Protein AF-A0A7K3SBK7-F1 (afdb_monomer)

Foldseek 3Di:
DDDDDDDDDDDDPDPCSVVVVVVVCVVCVVVVHDDDDDDDDDD

Organism: NCBI:txid66428

Radius of gyration: 11.97 Å; Cα contacts (8 Å, |Δi|>4): 11; chains: 1; bounding box: 30×22×31 Å

pLDDT: mean 78.0, std 11.5, range [53.44, 93.56]

Sequence (43 aa):
MSQLRTVQVLGGGSAGSSAHVGSLAAGLVARGVQVTVCAPAAV

Solvent-accessible surface area (backbone atoms only — not comparable to full-atom values): 3148 Å² total; per-residue (Å²): 133,87,82,85,87,84,83,84,84,89,62,90,87,49,90,58,51,62,57,52,51,49,54,51,48,53,57,39,44,76,70,74,44,91,79,84,90,84,77,83,78,88,128

Mean predicted aligned error: 7.21 Å

Secondary structure (DSSP, 8-state):
-PPP--------S-TTHHHHHHHHHHHHHHTT------PPPP-

Structure (mmCIF, N/CA/C/O backbone):
data_AF-A0A7K3SBK7-F1
#
_entry.id   AF-A0A7K3SBK7-F1
#
loop_
_atom_site.group_PDB
_atom_site.id
_atom_site.type_symbol
_atom_site.label_atom_id
_atom_site.label_alt_id
_atom_site.label_comp_id
_atom_site.label_asym_id
_atom_site.label_entity_id
_atom_site.label_seq_id
_atom_site.pdbx_PDB_ins_code
_atom_site.Cartn_x
_atom_site.Cartn_y
_atom_site.Cartn_z
_atom_site.occupancy
_atom_site.B_iso_or_equiv
_atom_site.auth_seq_id
_atom_site.auth_comp_id
_atom_site.auth_asym_id
_atom_site.auth_atom_id
_atom_site.pdbx_PDB_model_num
ATOM 1 N N . MET A 1 1 ? -15.554 17.308 7.778 1.00 60.72 1 MET A N 1
ATOM 2 C CA . MET A 1 1 ? -14.471 17.321 6.771 1.00 60.72 1 MET A CA 1
ATOM 3 C C . MET A 1 1 ? -13.481 16.219 7.129 1.00 60.72 1 MET A C 1
ATOM 5 O O . MET A 1 1 ? -12.787 16.365 8.127 1.00 60.72 1 MET A O 1
ATOM 9 N N . SER A 1 2 ? -13.469 15.091 6.416 1.00 74.81 2 SER A N 1
ATOM 10 C CA . SER A 1 2 ? -12.492 14.020 6.680 1.00 74.81 2 SER A CA 1
ATOM 11 C C . SER A 1 2 ? -11.151 14.393 6.039 1.00 74.81 2 SER A C 1
ATOM 13 O O . SER A 1 2 ? -11.124 14.716 4.854 1.00 74.81 2 SER A O 1
ATOM 15 N N . GLN A 1 3 ? -10.059 14.416 6.811 1.00 82.44 3 GLN A N 1
ATOM 16 C CA . GLN A 1 3 ? -8.723 14.724 6.286 1.00 82.44 3 GLN A CA 1
ATOM 17 C C . GLN A 1 3 ? -8.136 13.509 5.565 1.00 82.44 3 GLN A C 1
ATOM 19 O O . GLN A 1 3 ? -7.998 12.436 6.154 1.00 82.44 3 GLN A O 1
ATOM 24 N N . LEU A 1 4 ? -7.729 13.703 4.313 1.00 80.06 4 LEU A N 1
ATOM 25 C CA . LEU A 1 4 ? -6.948 12.724 3.564 1.00 80.06 4 LEU A CA 1
ATOM 26 C C . LEU A 1 4 ? -5.492 12.768 4.035 1.00 80.06 4 LEU A C 1
ATOM 28 O O . LEU A 1 4 ? -4.876 13.831 4.074 1.00 80.06 4 LEU A O 1
ATOM 32 N N . ARG A 1 5 ? -4.945 11.606 4.394 1.00 80.19 5 ARG A N 1
ATOM 33 C CA . ARG A 1 5 ? -3.544 11.451 4.802 1.00 80.19 5 ARG A CA 1
ATOM 34 C C . ARG A 1 5 ? -2.791 10.779 3.662 1.00 80.19 5 ARG A C 1
ATOM 36 O O . ARG A 1 5 ? -3.013 9.601 3.399 1.00 80.19 5 ARG A O 1
ATOM 43 N N . THR A 1 6 ? -1.936 11.530 2.977 1.00 82.12 6 THR A N 1
ATOM 44 C CA . THR A 1 6 ? -1.101 11.029 1.881 1.00 82.12 6 THR A CA 1
ATOM 45 C C . THR A 1 6 ? 0.335 10.837 2.355 1.00 82.12 6 THR A C 1
ATOM 47 O O . THR A 1 6 ? 0.845 11.606 3.169 1.00 82.12 6 THR A O 1
ATOM 50 N N . VAL A 1 7 ? 0.990 9.787 1.861 1.00 81.81 7 VAL A N 1
ATOM 51 C CA . VAL A 1 7 ? 2.403 9.506 2.137 1.00 81.81 7 VAL A CA 1
ATOM 52 C C . VAL A 1 7 ? 3.106 9.334 0.802 1.00 81.81 7 VAL A C 1
ATOM 54 O O . VAL A 1 7 ? 2.806 8.406 0.056 1.00 81.81 7 VAL A O 1
ATOM 57 N N . GLN A 1 8 ? 4.030 10.242 0.499 1.00 81.94 8 GLN A N 1
ATOM 58 C CA . GLN A 1 8 ? 4.881 10.140 -0.678 1.00 81.94 8 GLN A CA 1
ATOM 59 C C . GLN A 1 8 ? 6.164 9.408 -0.293 1.00 81.94 8 GLN A C 1
ATOM 61 O O . GLN A 1 8 ? 6.957 9.906 0.505 1.00 81.94 8 GLN A O 1
ATOM 66 N N . VAL A 1 9 ? 6.375 8.227 -0.868 1.00 78.69 9 VAL A N 1
ATOM 67 C CA . VAL A 1 9 ? 7.632 7.495 -0.705 1.00 78.69 9 VAL A CA 1
ATOM 68 C C . VAL A 1 9 ? 8.605 7.993 -1.766 1.00 78.69 9 VAL A C 1
ATOM 70 O O . VAL A 1 9 ? 8.440 7.713 -2.949 1.00 78.69 9 VAL A O 1
ATOM 73 N N . LEU A 1 10 ? 9.610 8.758 -1.345 1.00 75.69 10 LEU A N 1
ATOM 74 C CA . LEU A 1 10 ? 10.694 9.190 -2.218 1.00 75.69 10 LEU A CA 1
ATOM 75 C C . LEU A 1 10 ? 11.824 8.157 -2.147 1.00 75.69 10 LEU A C 1
ATOM 77 O O . LEU A 1 10 ? 12.518 8.059 -1.139 1.00 75.69 10 LEU A O 1
ATOM 81 N N . GLY A 1 11 ? 11.990 7.374 -3.210 1.00 69.19 11 GLY A N 1
ATOM 82 C CA . GLY A 1 11 ? 13.101 6.439 -3.371 1.00 69.19 11 GLY A CA 1
ATOM 83 C C . GLY A 1 11 ? 13.806 6.702 -4.695 1.00 69.19 11 GLY A C 1
ATOM 84 O O . GLY A 1 11 ? 13.155 6.745 -5.735 1.00 69.19 11 GLY A O 1
ATOM 85 N N . GLY A 1 12 ? 15.127 6.883 -4.667 1.00 63.41 12 GLY A N 1
ATOM 86 C CA . GLY A 1 12 ? 15.946 7.056 -5.867 1.00 63.41 12 GLY A CA 1
ATOM 87 C C . GLY A 1 12 ? 15.958 5.789 -6.727 1.00 63.41 12 GLY A C 1
ATOM 88 O O . GLY A 1 12 ? 16.825 4.936 -6.567 1.00 63.41 12 GLY A O 1
ATOM 89 N N . GLY A 1 13 ? 14.961 5.636 -7.599 1.00 60.00 13 GLY A N 1
ATOM 90 C CA . GLY A 1 13 ? 15.000 4.766 -8.780 1.00 60.00 13 GLY A CA 1
ATOM 91 C C . GLY A 1 13 ? 15.261 3.267 -8.577 1.00 60.00 13 GLY A C 1
ATOM 92 O O . GLY A 1 13 ? 15.736 2.631 -9.509 1.00 60.00 13 GLY A O 1
ATOM 93 N N . SER A 1 14 ? 14.989 2.673 -7.412 1.00 53.97 14 SER A N 1
ATOM 94 C CA . SER A 1 14 ? 15.355 1.269 -7.151 1.00 53.97 14 SER A CA 1
ATOM 95 C C . SER A 1 14 ? 14.150 0.353 -6.964 1.00 53.97 14 SER A C 1
ATOM 97 O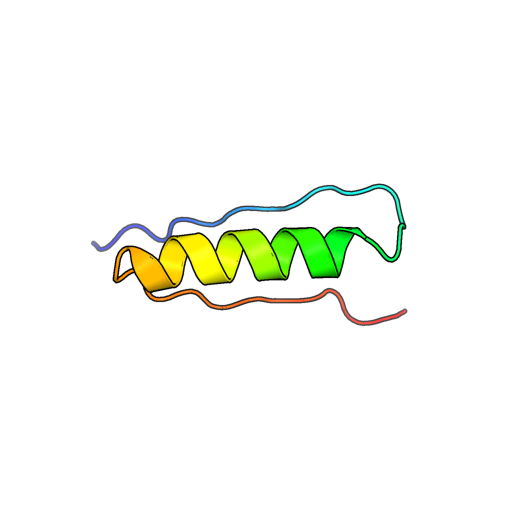 O . SER A 1 14 ? 13.250 0.644 -6.176 1.00 53.97 14 SER A O 1
ATOM 99 N N . ALA A 1 15 ? 14.204 -0.808 -7.623 1.00 57.22 15 ALA A N 1
ATOM 100 C CA . ALA A 1 15 ? 13.251 -1.923 -7.586 1.00 57.22 15 ALA A CA 1
ATOM 101 C C . ALA A 1 15 ? 12.838 -2.413 -6.174 1.00 57.22 15 ALA A C 1
ATOM 103 O O . ALA A 1 15 ? 11.911 -3.205 -6.050 1.00 57.22 15 ALA A O 1
ATOM 104 N N . GLY A 1 16 ? 13.485 -1.932 -5.105 1.00 61.94 16 GLY A N 1
ATOM 105 C CA . GLY A 1 16 ? 13.088 -2.168 -3.715 1.00 61.94 16 GLY A CA 1
ATOM 106 C C . GLY A 1 16 ? 11.974 -1.248 -3.195 1.00 61.94 16 GLY A C 1
ATOM 107 O O . GLY A 1 16 ? 11.284 -1.617 -2.248 1.00 61.94 16 GLY A O 1
ATOM 108 N N . SER A 1 17 ? 11.742 -0.073 -3.795 1.00 69.50 17 SER A N 1
ATOM 109 C CA . SER A 1 17 ? 10.747 0.890 -3.287 1.00 69.50 17 SER A CA 1
ATOM 110 C C . SER A 1 17 ? 9.327 0.310 -3.280 1.00 69.50 17 SER A C 1
ATOM 112 O O . SER A 1 17 ? 8.594 0.493 -2.312 1.00 69.50 17 SER A O 1
ATOM 114 N N . SER A 1 18 ? 8.970 -0.490 -4.287 1.00 69.50 18 SER A N 1
ATOM 115 C CA . SER A 1 18 ? 7.692 -1.210 -4.341 1.00 69.50 18 SER A CA 1
ATOM 116 C C . SER A 1 18 ? 7.553 -2.258 -3.231 1.00 69.50 18 SER A C 1
ATOM 118 O O . SER A 1 18 ? 6.485 -2.362 -2.629 1.00 69.50 18 SER A O 1
ATOM 120 N N . ALA A 1 19 ? 8.624 -2.983 -2.890 1.00 80.12 19 ALA A N 1
ATOM 121 C CA . ALA A 1 19 ? 8.625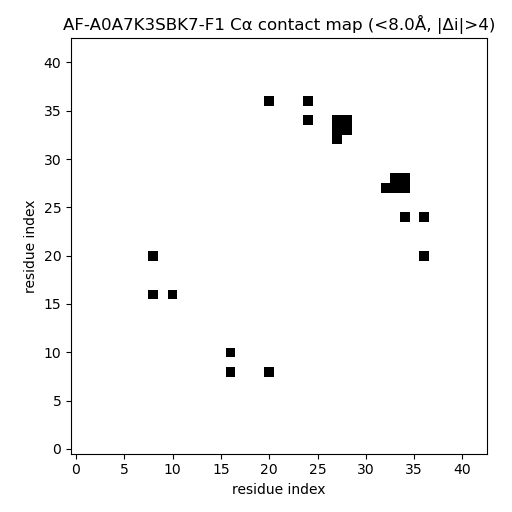 -3.927 -1.769 1.00 80.12 19 ALA A CA 1
ATOM 122 C C . ALA A 1 19 ? 8.445 -3.208 -0.419 1.00 80.12 19 ALA A C 1
ATOM 124 O O . ALA A 1 19 ? 7.682 -3.663 0.436 1.00 80.12 19 ALA A O 1
ATOM 125 N N . HIS A 1 20 ? 9.076 -2.042 -0.246 1.00 80.62 20 HIS A N 1
ATOM 126 C CA . HIS A 1 20 ? 8.877 -1.197 0.935 1.00 80.62 20 HIS A CA 1
ATOM 127 C C . HIS A 1 20 ? 7.445 -0.646 1.025 1.00 80.62 20 HIS A C 1
ATOM 129 O O . HIS A 1 20 ? 6.853 -0.673 2.106 1.00 80.62 20 HIS A O 1
ATOM 135 N N . VAL A 1 21 ? 6.860 -0.203 -0.095 1.00 84.38 21 VAL A N 1
ATOM 136 C CA . VAL A 1 21 ? 5.456 0.242 -0.163 1.00 84.38 21 VAL A CA 1
ATOM 137 C C . VAL A 1 21 ? 4.502 -0.904 0.183 1.00 84.38 21 VAL A C 1
ATOM 139 O O . VAL A 1 21 ? 3.559 -0.695 0.944 1.00 84.38 21 VAL A O 1
ATOM 142 N N . GLY A 1 22 ? 4.771 -2.117 -0.308 1.00 86.06 22 GLY A N 1
ATOM 143 C CA . GLY A 1 22 ? 4.000 -3.315 0.026 1.00 86.06 22 GLY A CA 1
ATOM 144 C C . GLY A 1 22 ? 4.026 -3.637 1.522 1.00 86.06 22 GLY A C 1
ATOM 145 O O . GLY A 1 22 ? 2.967 -3.797 2.128 1.00 86.06 22 GLY A O 1
ATOM 146 N N . SER A 1 23 ? 5.211 -3.648 2.142 1.00 88.62 23 SER A N 1
ATOM 147 C CA . SER A 1 23 ? 5.353 -3.852 3.594 1.00 88.62 23 SER A CA 1
ATOM 148 C C . SER A 1 23 ? 4.649 -2.765 4.413 1.00 88.62 23 SER A C 1
ATOM 150 O O . SER A 1 23 ? 3.990 -3.070 5.409 1.00 88.62 23 SER A O 1
ATOM 152 N N . LEU A 1 24 ? 4.730 -1.500 3.984 1.00 87.50 24 LEU A N 1
ATOM 153 C CA . LEU A 1 24 ? 4.023 -0.392 4.631 1.00 87.50 24 LEU A CA 1
ATOM 154 C C . LEU A 1 24 ? 2.501 -0.570 4.538 1.00 87.50 24 LEU A C 1
ATOM 156 O O . LEU A 1 24 ? 1.804 -0.457 5.548 1.00 87.50 24 LEU A O 1
ATOM 160 N N . ALA A 1 25 ? 1.987 -0.871 3.344 1.00 88.00 25 ALA A N 1
ATOM 161 C CA . ALA A 1 25 ? 0.563 -1.090 3.119 1.00 88.00 25 ALA A CA 1
ATOM 162 C C . ALA A 1 25 ? 0.045 -2.279 3.942 1.00 88.00 25 ALA A C 1
ATOM 164 O O . ALA A 1 25 ? -0.987 -2.157 4.598 1.00 88.00 25 ALA A O 1
ATOM 165 N N . ALA A 1 26 ? 0.792 -3.386 3.991 1.00 89.56 26 ALA A N 1
ATOM 166 C CA . ALA A 1 26 ? 0.449 -4.546 4.809 1.00 89.56 26 ALA A CA 1
ATOM 167 C C . ALA A 1 26 ? 0.362 -4.191 6.305 1.00 89.56 26 ALA A C 1
ATOM 169 O O . ALA A 1 26 ? -0.611 -4.552 6.968 1.00 89.56 26 ALA A O 1
ATOM 170 N N . GLY A 1 27 ? 1.325 -3.423 6.829 1.00 92.38 27 GLY A N 1
ATOM 171 C CA . GLY A 1 27 ? 1.305 -2.962 8.221 1.00 92.38 27 GLY A CA 1
ATOM 172 C C . GLY A 1 27 ? 0.132 -2.028 8.543 1.00 92.38 27 GLY A C 1
ATOM 173 O O . GLY A 1 27 ? -0.420 -2.077 9.643 1.00 92.38 27 GLY A O 1
ATOM 174 N N . LEU A 1 28 ? -0.289 -1.197 7.588 1.00 90.75 28 LEU A N 1
ATOM 175 C CA . LEU A 1 28 ? -1.454 -0.320 7.737 1.00 90.75 28 LEU A CA 1
ATOM 176 C C . LEU A 1 28 ? -2.778 -1.097 7.684 1.00 90.75 28 LEU A C 1
ATOM 178 O O . LEU A 1 28 ? -3.659 -0.853 8.511 1.00 90.75 28 LEU A O 1
ATOM 182 N N . VAL A 1 29 ? -2.896 -2.069 6.778 1.00 90.62 29 VAL A N 1
ATOM 183 C CA . VAL A 1 29 ? -4.072 -2.949 6.679 1.00 90.62 29 VAL A CA 1
ATOM 184 C C . VAL A 1 29 ? -4.224 -3.801 7.938 1.00 90.62 29 VAL A C 1
ATOM 186 O O . VAL A 1 29 ? -5.329 -3.910 8.465 1.00 90.62 29 VAL A O 1
ATOM 189 N N . ALA A 1 30 ? -3.124 -4.319 8.493 1.00 93.56 30 ALA A N 1
ATOM 190 C CA . ALA A 1 30 ? -3.139 -5.051 9.763 1.00 93.56 30 ALA A CA 1
ATOM 191 C C . ALA A 1 30 ? -3.653 -4.201 10.944 1.00 93.56 30 ALA A C 1
ATOM 193 O O . ALA A 1 30 ? -4.142 -4.741 11.933 1.00 93.56 30 ALA A O 1
ATOM 194 N N . ARG A 1 31 ? -3.585 -2.866 10.837 1.00 91.62 31 ARG A N 1
ATOM 195 C CA . ARG A 1 31 ? -4.128 -1.908 1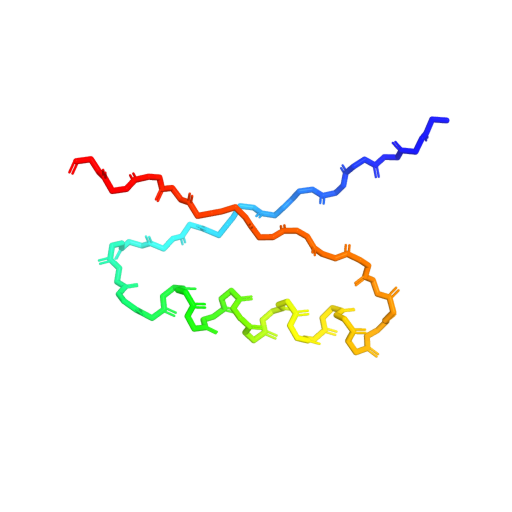1.815 1.00 91.62 31 ARG A CA 1
ATOM 196 C C . ARG A 1 31 ? -5.557 -1.448 11.488 1.00 91.62 31 ARG A C 1
ATOM 198 O O . ARG A 1 31 ? -6.059 -0.546 12.154 1.00 91.62 31 ARG A O 1
ATOM 205 N N . GLY A 1 32 ? -6.199 -2.030 10.471 1.00 90.75 32 GLY A N 1
ATOM 206 C CA . GLY A 1 32 ? -7.565 -1.704 10.047 1.00 90.75 32 GLY A CA 1
ATOM 207 C C . GLY A 1 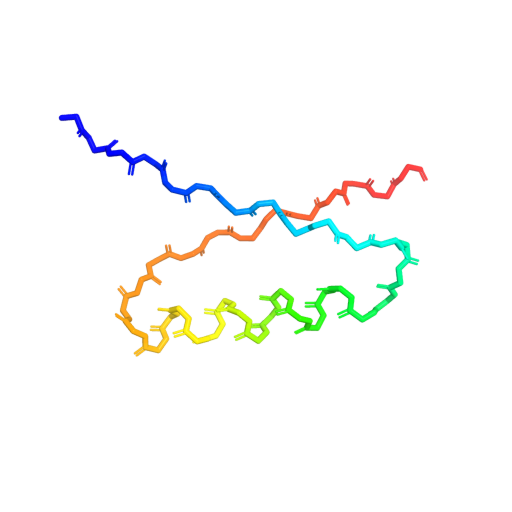32 ? -7.689 -0.438 9.195 1.00 90.75 32 GLY A C 1
ATOM 208 O O . GLY A 1 32 ? -8.788 0.091 9.041 1.00 90.75 32 GLY A O 1
ATOM 209 N N . VAL A 1 33 ? -6.582 0.079 8.651 1.00 90.19 33 VAL A N 1
ATOM 210 C CA . VAL A 1 33 ? -6.589 1.281 7.807 1.00 90.19 33 VAL A CA 1
ATOM 211 C C . VAL A 1 33 ? -6.778 0.885 6.343 1.00 90.19 33 VAL A C 1
ATOM 213 O O . VAL A 1 33 ? -6.045 0.043 5.827 1.00 90.19 33 VAL A O 1
ATOM 216 N N . GLN A 1 34 ? -7.724 1.524 5.647 1.00 86.44 34 GLN A N 1
ATOM 217 C CA . GLN A 1 34 ? -7.836 1.397 4.192 1.00 86.44 34 GLN A CA 1
ATOM 218 C C . GLN A 1 34 ? -6.713 2.173 3.502 1.00 86.44 34 GLN A C 1
ATOM 220 O O . GLN A 1 34 ? -6.539 3.371 3.730 1.00 86.44 34 GLN A O 1
ATOM 225 N N . VAL A 1 35 ? -5.967 1.486 2.639 1.00 86.44 35 VAL A N 1
ATOM 226 C CA . VAL A 1 35 ? -4.829 2.045 1.903 1.00 86.44 35 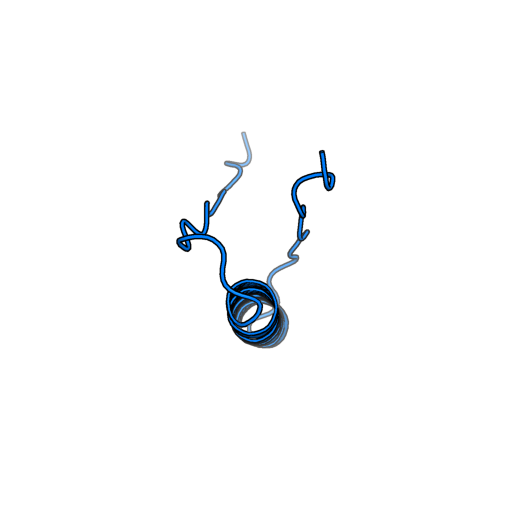VAL A CA 1
ATOM 227 C C . VAL A 1 35 ? -5.063 1.883 0.411 1.00 86.44 35 VAL A C 1
ATOM 229 O O . VAL A 1 35 ? -5.493 0.831 -0.051 1.00 86.44 35 VAL A O 1
ATOM 232 N N . THR A 1 36 ? -4.753 2.928 -0.351 1.00 87.50 36 THR A N 1
ATOM 233 C CA . THR A 1 36 ? -4.685 2.881 -1.814 1.00 87.50 36 THR 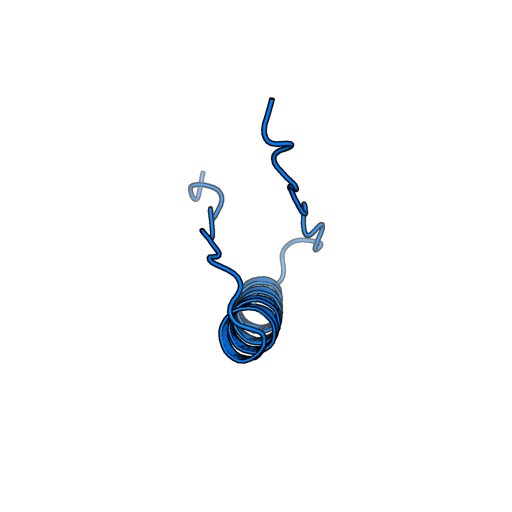A CA 1
ATOM 234 C C . THR A 1 36 ? -3.253 3.183 -2.231 1.00 87.50 36 THR A C 1
ATOM 236 O O . THR A 1 36 ? -2.699 4.206 -1.832 1.00 87.50 36 THR A O 1
ATOM 239 N N . VAL A 1 37 ? -2.644 2.286 -3.007 1.00 83.56 37 VAL A N 1
ATOM 240 C CA . VAL A 1 37 ? -1.290 2.4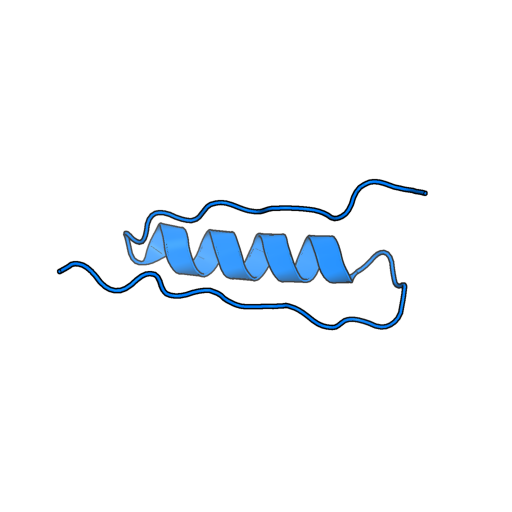75 -3.538 1.00 83.56 37 VAL A CA 1
ATOM 241 C C . VAL A 1 37 ? -1.398 3.027 -4.952 1.00 83.56 37 VAL A C 1
ATOM 243 O O . VAL A 1 37 ? -2.043 2.422 -5.804 1.00 83.56 37 VAL A O 1
ATOM 246 N N . CYS A 1 38 ? -0.749 4.1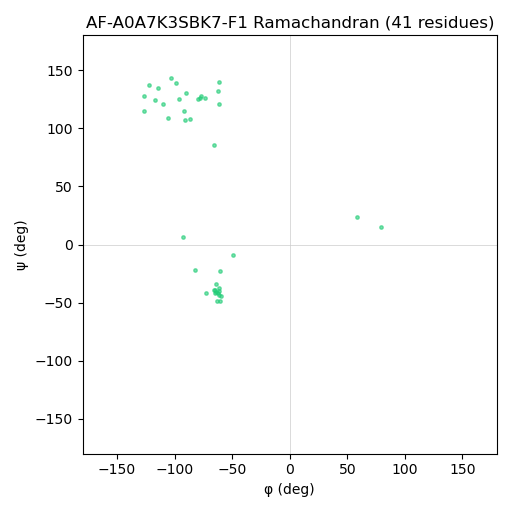62 -5.199 1.00 80.88 38 CYS A N 1
ATOM 247 C CA . CYS A 1 38 ? -0.576 4.712 -6.537 1.00 80.88 38 CYS A CA 1
ATOM 248 C C . CYS A 1 38 ? 0.898 4.575 -6.925 1.00 80.88 38 CYS A C 1
ATOM 250 O O . CYS A 1 38 ? 1.768 5.078 -6.213 1.00 80.88 38 CYS A O 1
ATOM 252 N N . ALA A 1 39 ? 1.176 3.869 -8.019 1.00 74.31 39 ALA A N 1
ATOM 253 C CA . ALA A 1 39 ? 2.513 3.777 -8.590 1.00 74.31 39 ALA A CA 1
ATOM 254 C C . ALA A 1 39 ? 2.630 4.761 -9.767 1.00 74.31 39 ALA A C 1
ATOM 256 O O . ALA A 1 39 ? 1.675 4.882 -10.539 1.00 74.31 39 ALA A O 1
ATOM 257 N N . PRO A 1 40 ? 3.765 5.468 -9.921 1.00 66.50 40 PRO A N 1
ATOM 258 C CA . PRO A 1 40 ? 3.985 6.320 -11.084 1.00 66.50 40 PRO A CA 1
ATOM 259 C C . PRO A 1 40 ? 3.964 5.477 -12.366 1.00 66.50 40 PRO A C 1
ATOM 261 O O . PRO A 1 40 ? 4.492 4.364 -12.390 1.00 66.50 40 PRO A O 1
ATOM 264 N N . ALA A 1 41 ? 3.346 6.004 -13.426 1.00 65.88 41 ALA A N 1
ATOM 265 C CA . ALA A 1 41 ? 3.391 5.380 -14.743 1.00 65.88 41 ALA A CA 1
ATOM 266 C C . ALA A 1 41 ? 4.849 5.332 -15.225 1.00 65.88 41 ALA A C 1
ATOM 268 O O . ALA A 1 41 ? 5.564 6.329 -15.116 1.00 65.88 41 ALA A O 1
ATOM 269 N N . ALA A 1 42 ? 5.293 4.175 -15.722 1.00 61.16 42 ALA A N 1
ATOM 270 C CA . ALA A 1 42 ? 6.584 4.076 -16.393 1.00 61.16 42 ALA A CA 1
ATOM 271 C C . ALA A 1 42 ? 6.545 4.989 -17.630 1.00 61.16 42 ALA A C 1
ATOM 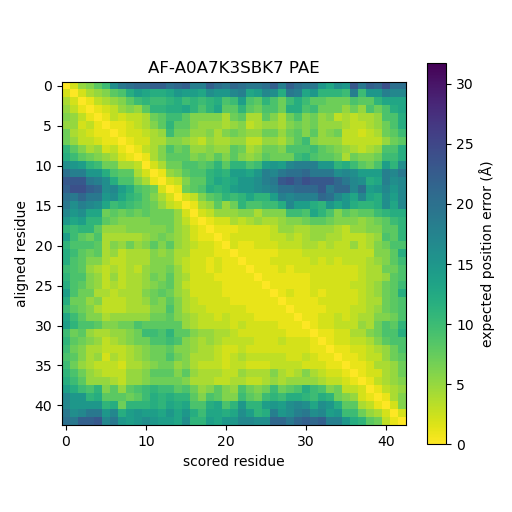273 O O . ALA A 1 42 ? 5.642 4.847 -18.456 1.00 61.16 42 ALA A O 1
ATOM 274 N N . VAL A 1 43 ? 7.457 5.964 -17.678 1.00 53.44 43 VAL A N 1
ATOM 275 C CA . VAL A 1 43 ? 7.615 6.911 -18.794 1.00 53.44 43 VAL A CA 1
ATOM 276 C C . VAL A 1 43 ? 8.274 6.259 -19.999 1.00 53.44 43 VAL A C 1
ATOM 278 O O . VAL A 1 43 ? 9.094 5.336 -19.789 1.00 53.44 43 VAL A O 1
#